Protein AF-A0A7X5SCX3-F1 (afdb_monomer_lite)

Structure (mmCIF, N/CA/C/O backbone):
data_AF-A0A7X5SCX3-F1
#
_entry.id   AF-A0A7X5SCX3-F1
#
loop_
_atom_site.group_PDB
_atom_site.id
_atom_site.type_symbol
_atom_site.label_atom_id
_atom_site.label_alt_id
_atom_site.label_comp_id
_atom_site.label_asym_id
_atom_site.label_entity_id
_atom_site.label_seq_id
_atom_site.pdbx_PDB_ins_code
_atom_site.Cartn_x
_atom_site.Cartn_y
_atom_site.Cartn_z
_atom_site.occupancy
_atom_site.B_iso_or_equiv
_atom_site.auth_seq_id
_atom_site.auth_comp_id
_atom_site.auth_asym_id
_atom_site.auth_atom_id
_atom_site.pdbx_PDB_model_num
ATOM 1 N N . ASP A 1 1 ? 3.647 -4.419 -0.425 1.00 66.31 1 ASP A N 1
ATOM 2 C CA . ASP A 1 1 ? 4.839 -5.152 -0.914 1.00 66.31 1 ASP A CA 1
ATOM 3 C C . ASP A 1 1 ? 4.586 -6.085 -2.083 1.00 66.31 1 ASP A C 1
ATOM 5 O O . ASP A 1 1 ? 5.423 -6.107 -2.971 1.00 66.31 1 ASP A O 1
ATOM 9 N N . VAL A 1 2 ? 3.459 -6.805 -2.149 1.00 70.25 2 VAL A N 1
ATOM 10 C CA . VAL A 1 2 ? 3.142 -7.707 -3.280 1.00 70.25 2 VAL A CA 1
ATOM 11 C C . VAL A 1 2 ? 3.308 -7.024 -4.645 1.00 70.25 2 VAL A C 1
ATOM 13 O O . VAL A 1 2 ? 4.026 -7.528 -5.500 1.00 70.25 2 VAL A O 1
ATOM 16 N N . SER A 1 3 ? 2.743 -5.828 -4.815 1.00 69.19 3 SER A N 1
ATOM 17 C CA . SER A 1 3 ? 2.897 -4.994 -6.016 1.00 69.19 3 SER A CA 1
ATOM 18 C C . SER A 1 3 ? 4.351 -4.732 -6.422 1.00 69.19 3 SER A C 1
ATOM 20 O O . SER A 1 3 ? 4.675 -4.756 -7.604 1.00 69.19 3 SER A O 1
ATOM 22 N N . LYS A 1 4 ? 5.251 -4.540 -5.451 1.00 75.19 4 LYS A N 1
ATOM 23 C CA . LYS A 1 4 ? 6.678 -4.304 -5.706 1.00 75.19 4 LYS A CA 1
ATOM 24 C C . LYS A 1 4 ? 7.342 -5.540 -6.295 1.00 75.19 4 LYS A C 1
ATOM 26 O O . LYS A 1 4 ? 8.148 -5.409 -7.205 1.00 75.19 4 LYS A O 1
ATOM 31 N N . TYR A 1 5 ? 6.983 -6.732 -5.819 1.00 75.19 5 TYR A N 1
ATOM 32 C CA . TYR A 1 5 ? 7.484 -7.980 -6.395 1.00 75.19 5 TYR A CA 1
ATOM 33 C C . TYR A 1 5 ? 7.022 -8.149 -7.846 1.00 75.19 5 TYR A C 1
ATOM 35 O O . TYR A 1 5 ? 7.840 -8.487 -8.698 1.00 75.19 5 TYR A O 1
ATOM 43 N N . PHE A 1 6 ? 5.758 -7.829 -8.143 1.00 72.31 6 PHE A N 1
ATOM 44 C CA . PHE A 1 6 ? 5.234 -7.839 -9.515 1.00 72.31 6 PHE A CA 1
ATOM 45 C C . PHE A 1 6 ? 5.870 -6.774 -10.421 1.00 72.31 6 PHE A C 1
ATOM 47 O O . PHE A 1 6 ? 5.973 -6.995 -11.621 1.00 72.31 6 PHE A O 1
ATOM 54 N N . ALA A 1 7 ? 6.329 -5.646 -9.875 1.00 71.94 7 ALA A N 1
ATOM 55 C CA . ALA A 1 7 ? 7.025 -4.616 -10.648 1.00 71.94 7 ALA A CA 1
ATOM 56 C C . ALA A 1 7 ? 8.510 -4.947 -10.881 1.00 71.94 7 ALA A C 1
ATOM 58 O O . ALA A 1 7 ? 9.037 -4.735 -11.969 1.00 71.94 7 ALA A O 1
ATOM 59 N N . ILE A 1 8 ? 9.200 -5.457 -9.856 1.00 74.25 8 ILE A N 1
ATOM 60 C CA . ILE A 1 8 ? 10.665 -5.569 -9.833 1.00 74.25 8 ILE A CA 1
ATOM 61 C C . ILE A 1 8 ? 11.152 -6.911 -10.392 1.00 74.25 8 ILE A C 1
ATOM 63 O O . ILE A 1 8 ? 12.152 -6.934 -11.109 1.00 74.25 8 ILE A O 1
ATOM 67 N N . LEU A 1 9 ? 10.476 -8.029 -10.098 1.00 75.19 9 LEU A N 1
ATOM 68 C CA . LEU A 1 9 ? 10.935 -9.350 -10.549 1.00 75.19 9 LEU A CA 1
ATOM 69 C C . LEU A 1 9 ? 10.910 -9.491 -12.081 1.00 75.19 9 LEU A C 1
ATOM 71 O O . LEU A 1 9 ? 11.947 -9.846 -12.642 1.00 75.19 9 LEU A O 1
ATOM 75 N N . PRO A 1 10 ? 9.815 -9.157 -12.794 1.00 72.69 10 PRO A N 1
ATOM 76 C CA . PRO A 1 10 ? 9.808 -9.216 -14.255 1.00 72.69 10 PRO A CA 1
ATOM 77 C C . PRO A 1 10 ? 10.847 -8.273 -14.853 1.00 72.69 10 PRO A C 1
ATOM 79 O O . PRO A 1 10 ? 11.584 -8.655 -15.750 1.00 72.69 10 PRO A O 1
ATOM 82 N N . ALA A 1 11 ? 10.962 -7.066 -14.301 1.00 73.69 11 ALA A N 1
ATOM 83 C CA . ALA A 1 11 ? 11.946 -6.076 -14.711 1.00 73.69 11 ALA A CA 1
ATOM 84 C C . ALA A 1 11 ? 13.387 -6.610 -14.646 1.00 73.69 11 ALA A C 1
ATOM 86 O O . ALA A 1 11 ? 14.123 -6.502 -15.622 1.00 73.69 11 ALA A O 1
ATOM 87 N N . LEU A 1 12 ? 13.805 -7.189 -13.518 1.00 73.56 12 LEU A N 1
ATOM 88 C CA . LEU A 1 12 ? 15.184 -7.648 -13.329 1.00 73.56 12 LEU A CA 1
ATOM 89 C C . LEU A 1 12 ? 15.505 -8.933 -14.098 1.00 73.56 12 LEU A C 1
ATOM 91 O O . LEU A 1 12 ? 16.639 -9.111 -14.537 1.00 73.56 12 LEU A O 1
ATOM 95 N N . PHE A 1 13 ? 14.523 -9.822 -14.257 1.00 73.81 13 PHE A N 1
ATOM 96 C CA . PHE A 1 13 ? 14.762 -11.174 -14.756 1.00 73.81 13 PHE A CA 1
ATOM 97 C C . PHE A 1 13 ? 14.220 -11.440 -16.162 1.00 73.81 13 PHE A C 1
ATOM 99 O O . PHE A 1 13 ? 14.581 -12.466 -16.726 1.00 73.81 13 PHE A O 1
ATOM 106 N N . ALA A 1 14 ? 13.439 -10.546 -16.785 1.00 70.38 14 ALA A N 1
ATOM 107 C CA . ALA A 1 14 ? 12.894 -10.774 -18.132 1.00 70.38 14 ALA A CA 1
ATOM 108 C C . ALA A 1 14 ? 13.972 -11.014 -19.205 1.00 70.38 14 ALA A C 1
ATOM 110 O O . ALA A 1 14 ? 13.714 -11.730 -20.168 1.00 70.38 14 ALA A O 1
ATOM 111 N N . ALA A 1 15 ? 15.183 -10.468 -19.029 1.00 68.81 15 ALA A N 1
ATOM 112 C CA . ALA A 1 15 ? 16.310 -10.708 -19.935 1.00 68.81 15 ALA A CA 1
ATOM 113 C C . ALA A 1 15 ? 16.903 -12.127 -19.812 1.00 68.81 15 ALA A C 1
ATOM 115 O O . ALA A 1 15 ? 17.426 -12.656 -20.788 1.00 68.81 15 ALA A O 1
ATOM 116 N N . ALA A 1 16 ? 16.824 -12.741 -18.627 1.00 74.62 16 ALA A N 1
ATOM 117 C CA . ALA A 1 16 ? 17.362 -14.076 -18.351 1.00 74.62 16 ALA A CA 1
ATOM 118 C C . ALA A 1 16 ? 16.288 -15.176 -18.412 1.00 74.62 16 ALA A C 1
ATOM 120 O O . ALA A 1 16 ? 16.584 -16.324 -18.728 1.00 74.62 16 ALA A O 1
ATOM 121 N N . ILE A 1 17 ? 15.037 -14.832 -18.097 1.00 76.69 17 ILE A N 1
ATOM 122 C CA . ILE A 1 17 ? 13.893 -15.738 -18.016 1.00 76.69 17 ILE A CA 1
ATOM 123 C C . ILE A 1 17 ? 12.714 -15.066 -18.740 1.00 76.69 17 ILE A C 1
ATOM 125 O O . ILE A 1 17 ? 11.922 -14.358 -18.113 1.00 76.69 17 ILE A O 1
ATOM 129 N N . PRO A 1 18 ? 12.559 -15.286 -20.060 1.00 68.88 18 PRO A N 1
ATOM 130 C CA . PRO A 1 18 ? 11.515 -14.644 -20.864 1.00 68.88 18 PRO A CA 1
ATOM 131 C C . PRO A 1 18 ? 10.092 -14.933 -20.368 1.00 68.88 18 PRO A C 1
ATOM 133 O O . PRO A 1 18 ? 9.206 -14.094 -20.510 1.00 68.88 18 PRO A O 1
ATOM 136 N N . SER A 1 19 ? 9.863 -16.084 -19.723 1.00 75.00 19 SER A N 1
ATOM 137 C CA . SER A 1 19 ? 8.567 -16.427 -19.121 1.00 75.00 19 SER A CA 1
ATOM 138 C C . SER A 1 19 ? 8.162 -15.493 -17.975 1.00 75.00 19 SER A C 1
ATOM 140 O O . SER A 1 19 ? 6.970 -15.353 -17.707 1.00 75.00 19 SER A O 1
ATOM 142 N N . MET A 1 20 ? 9.107 -14.783 -17.342 1.00 68.50 20 MET A N 1
ATOM 143 C CA . MET A 1 20 ? 8.783 -13.762 -16.341 1.00 68.50 20 MET A CA 1
ATOM 144 C C . MET A 1 20 ? 8.168 -12.498 -16.947 1.00 68.50 20 MET A C 1
ATOM 146 O O . MET A 1 20 ? 7.506 -11.758 -16.222 1.00 68.50 20 MET A O 1
ATOM 150 N N . ALA A 1 21 ? 8.294 -12.263 -18.259 1.00 66.31 21 ALA A N 1
ATO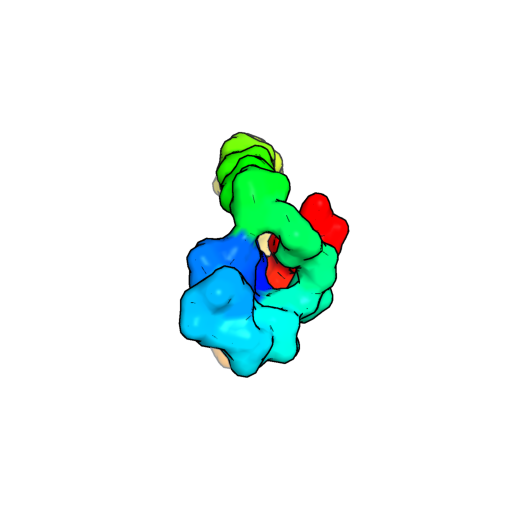M 151 C CA . ALA A 1 21 ? 7.619 -11.146 -18.919 1.00 66.31 21 ALA A CA 1
ATOM 152 C C . ALA A 1 21 ? 6.084 -11.244 -18.812 1.00 66.31 21 ALA A C 1
ATOM 154 O O . ALA A 1 21 ? 5.413 -10.217 -18.756 1.00 66.31 21 ALA A O 1
ATOM 155 N N . ALA A 1 22 ? 5.525 -12.457 -18.687 1.00 68.75 22 ALA A N 1
ATOM 156 C CA . ALA A 1 22 ? 4.089 -12.669 -18.479 1.00 68.75 22 ALA A CA 1
ATOM 157 C C . ALA A 1 22 ? 3.583 -12.144 -17.121 1.00 68.75 22 ALA A C 1
ATOM 159 O O . ALA A 1 22 ? 2.397 -11.867 -16.964 1.00 68.75 22 ALA A O 1
ATOM 160 N N . LEU A 1 23 ? 4.478 -11.980 -16.141 1.00 66.62 23 LEU A N 1
ATOM 161 C CA . LEU A 1 23 ? 4.162 -11.423 -14.823 1.00 66.62 23 LEU A CA 1
ATOM 162 C C . LEU A 1 23 ? 4.277 -9.890 -14.788 1.00 66.62 23 LEU A C 1
ATOM 164 O O . LEU A 1 23 ? 4.002 -9.288 -13.750 1.00 66.62 23 LEU A O 1
ATOM 168 N N . ASN A 1 24 ? 4.656 -9.246 -15.899 1.00 68.31 24 ASN A N 1
ATOM 169 C CA . ASN A 1 24 ? 4.732 -7.792 -16.022 1.00 68.31 24 ASN A CA 1
ATOM 170 C C . ASN A 1 24 ? 3.336 -7.163 -16.179 1.00 68.31 24 ASN A C 1
ATOM 172 O O . ASN A 1 24 ? 3.000 -6.586 -17.212 1.00 68.31 24 ASN A O 1
ATOM 176 N N . VAL A 1 25 ? 2.516 -7.273 -15.132 1.00 68.75 25 VAL A N 1
ATOM 177 C CA . VAL A 1 25 ? 1.148 -6.725 -15.084 1.00 68.75 25 VAL A CA 1
ATOM 178 C C . VAL A 1 25 ? 1.142 -5.205 -15.300 1.00 68.75 25 VAL A C 1
ATOM 180 O O . VAL A 1 25 ? 0.207 -4.667 -15.881 1.00 68.75 25 VAL A O 1
ATOM 183 N N . MET A 1 26 ? 2.207 -4.516 -14.879 1.00 67.88 26 MET A N 1
ATOM 184 C CA . MET A 1 26 ? 2.365 -3.063 -15.015 1.00 67.88 26 MET A CA 1
ATOM 185 C C . MET A 1 26 ? 2.961 -2.626 -16.370 1.00 67.88 26 MET A C 1
ATOM 187 O O . MET A 1 26 ? 3.179 -1.437 -16.575 1.00 67.88 26 MET A O 1
ATOM 191 N N . GLN A 1 27 ? 3.247 -3.565 -17.284 1.00 68.81 27 GLN A N 1
ATOM 192 C CA . GLN A 1 27 ? 3.8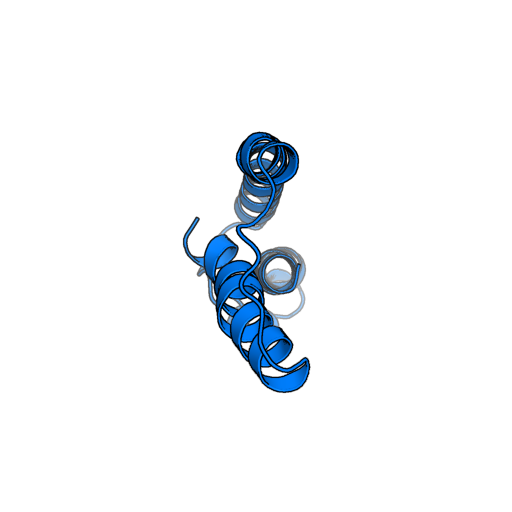49 -3.315 -18.605 1.00 68.81 27 GLN A CA 1
ATOM 193 C C . GLN A 1 27 ? 5.127 -2.453 -18.576 1.00 68.81 27 GLN A C 1
ATOM 195 O O . GLN A 1 27 ? 5.437 -1.721 -19.516 1.00 68.81 27 GLN A O 1
ATOM 200 N N . LEU A 1 28 ? 5.911 -2.549 -17.502 1.00 65.88 28 LEU A N 1
ATOM 201 C CA . LEU A 1 28 ? 7.147 -1.790 -17.347 1.00 65.88 28 LEU A CA 1
ATOM 202 C C . LEU A 1 28 ? 8.204 -2.363 -18.295 1.00 65.88 28 LEU A C 1
ATOM 204 O O . LEU A 1 28 ? 8.716 -3.460 -18.085 1.00 65.88 28 LEU A O 1
ATOM 208 N N . SER A 1 29 ? 8.501 -1.638 -19.369 1.00 63.56 29 SER A N 1
ATOM 209 C CA . SER A 1 29 ? 9.401 -2.073 -20.446 1.00 63.56 29 SER A CA 1
ATOM 210 C C . SER A 1 29 ? 10.885 -1.923 -20.101 1.00 63.56 29 SER A C 1
ATOM 212 O O . SER A 1 29 ? 11.730 -2.539 -20.748 1.00 63.56 29 SER A O 1
ATOM 214 N N . ASN A 1 30 ? 11.219 -1.132 -19.075 1.00 71.12 30 ASN A N 1
ATOM 215 C CA . ASN A 1 30 ? 12.596 -0.880 -18.665 1.00 71.12 30 ASN A CA 1
ATOM 216 C C . ASN A 1 30 ? 12.790 -1.090 -17.145 1.00 71.12 30 ASN A C 1
ATOM 218 O O . ASN A 1 30 ? 12.179 -0.369 -16.345 1.00 71.12 30 ASN A O 1
ATOM 222 N N . PRO A 1 31 ? 13.689 -2.010 -16.734 1.00 71.38 31 PRO A N 1
ATOM 223 C CA . PRO A 1 31 ? 13.914 -2.350 -15.333 1.00 71.38 31 PRO A CA 1
ATOM 224 C C . PRO A 1 31 ? 14.290 -1.164 -14.449 1.00 71.38 31 PRO A C 1
ATOM 226 O O . PRO A 1 31 ? 13.892 -1.085 -13.287 1.00 71.38 31 PRO A O 1
ATOM 229 N N . ARG A 1 32 ? 15.051 -0.214 -15.001 1.00 75.88 32 ARG A N 1
ATOM 230 C CA . ARG A 1 32 ? 15.522 0.955 -14.256 1.00 75.88 32 ARG A CA 1
ATOM 231 C C . ARG A 1 32 ? 14.363 1.862 -13.846 1.00 75.88 32 ARG A C 1
ATOM 233 O O . ARG A 1 32 ? 14.351 2.366 -12.727 1.00 75.88 32 ARG A O 1
ATOM 240 N N . HIS A 1 33 ? 13.376 2.028 -14.726 1.00 79.44 33 HIS A N 1
ATOM 241 C CA . HIS A 1 33 ? 12.184 2.824 -14.434 1.00 79.44 33 HIS A CA 1
ATOM 242 C C . HIS A 1 33 ? 11.277 2.133 -13.413 1.00 79.44 33 HIS A C 1
ATOM 244 O O . HIS A 1 33 ? 10.759 2.810 -12.531 1.00 79.44 33 HIS A O 1
ATOM 250 N N . ALA A 1 34 ? 11.153 0.802 -13.468 1.00 77.62 34 ALA A N 1
ATOM 251 C CA . ALA A 1 34 ? 10.377 0.031 -12.496 1.00 77.62 34 ALA A CA 1
ATOM 252 C C . ALA A 1 34 ? 10.904 0.204 -11.063 1.00 77.62 34 ALA A C 1
ATOM 254 O O . ALA A 1 34 ? 10.144 0.479 -10.133 1.00 77.62 34 ALA A O 1
ATOM 255 N N . VAL A 1 35 ? 12.225 0.100 -10.892 1.00 80.69 35 VAL A N 1
ATOM 256 C CA . VAL A 1 35 ? 12.869 0.287 -9.586 1.00 80.69 35 VAL A CA 1
ATOM 257 C C . VAL A 1 35 ? 12.731 1.735 -9.108 1.00 80.69 35 VAL A C 1
ATOM 259 O O . VAL A 1 35 ? 12.378 1.957 -7.950 1.00 80.69 35 VAL A O 1
ATOM 262 N N . LEU A 1 36 ? 12.951 2.724 -9.983 1.00 84.12 36 LEU A N 1
ATOM 263 C CA . LEU A 1 36 ? 12.797 4.141 -9.627 1.00 84.12 36 LEU A CA 1
ATOM 264 C C . LEU A 1 36 ? 11.362 4.482 -9.209 1.00 84.12 36 LEU A C 1
ATOM 266 O O . LEU A 1 36 ? 11.178 5.122 -8.177 1.00 84.12 36 LEU A O 1
ATOM 270 N N . ALA A 1 37 ? 10.355 4.022 -9.953 1.00 83.69 37 ALA A N 1
ATOM 271 C CA . ALA A 1 37 ? 8.949 4.237 -9.615 1.00 83.69 37 ALA A CA 1
ATOM 272 C C . ALA A 1 37 ? 8.603 3.636 -8.244 1.00 83.69 37 ALA A C 1
ATOM 274 O O . ALA A 1 37 ? 8.024 4.315 -7.396 1.00 83.69 37 ALA A O 1
ATOM 275 N N . ALA A 1 38 ? 9.043 2.401 -7.975 1.00 83.88 38 ALA A N 1
ATOM 276 C CA . ALA A 1 38 ? 8.825 1.749 -6.686 1.00 83.88 38 ALA A CA 1
ATOM 277 C C . ALA A 1 38 ? 9.486 2.504 -5.515 1.00 83.88 38 ALA A C 1
ATOM 279 O O . ALA A 1 38 ? 8.919 2.576 -4.420 1.00 83.88 38 ALA A O 1
ATOM 280 N N . LEU A 1 39 ? 10.676 3.075 -5.728 1.00 86.88 39 LEU A N 1
ATOM 281 C CA . LEU A 1 39 ? 11.366 3.891 -4.725 1.00 86.88 39 LEU A CA 1
ATOM 282 C C . LEU A 1 39 ? 10.655 5.227 -4.482 1.00 86.88 39 LEU A C 1
ATOM 284 O O . LEU A 1 39 ? 10.441 5.588 -3.326 1.00 86.88 39 LEU A O 1
ATOM 288 N N . ILE A 1 40 ? 10.244 5.924 -5.546 1.00 89.31 40 ILE A N 1
ATOM 289 C CA . ILE A 1 40 ? 9.493 7.184 -5.453 1.00 89.31 40 ILE A CA 1
ATOM 290 C C . ILE A 1 40 ? 8.170 6.956 -4.717 1.00 89.31 40 ILE A C 1
ATOM 292 O O . ILE A 1 40 ? 7.859 7.691 -3.782 1.00 89.31 40 ILE A O 1
ATOM 296 N N . PHE A 1 41 ? 7.428 5.900 -5.063 1.00 87.62 41 PHE A N 1
ATOM 297 C CA . PHE A 1 41 ? 6.190 5.550 -4.369 1.00 87.62 41 PHE A CA 1
ATOM 298 C C . PHE A 1 41 ? 6.420 5.355 -2.864 1.00 87.62 41 PHE A C 1
ATOM 300 O O . PHE A 1 41 ? 5.695 5.928 -2.053 1.00 87.62 41 PHE A O 1
ATOM 307 N N . ASN A 1 42 ? 7.459 4.609 -2.468 1.00 88.12 42 ASN A N 1
ATOM 308 C CA . ASN A 1 42 ? 7.785 4.414 -1.050 1.00 88.12 42 ASN A CA 1
ATOM 309 C C . ASN A 1 42 ? 8.147 5.728 -0.344 1.00 88.12 42 ASN A C 1
ATOM 311 O O . ASN A 1 42 ? 7.735 5.943 0.796 1.00 88.12 42 ASN A O 1
ATOM 315 N N . ALA A 1 43 ? 8.900 6.601 -1.014 1.00 91.75 43 ALA A N 1
ATOM 316 C CA . ALA A 1 43 ? 9.294 7.893 -0.466 1.00 91.75 43 ALA A CA 1
ATOM 317 C C . ALA A 1 43 ? 8.092 8.825 -0.244 1.00 91.75 43 ALA A C 1
ATOM 319 O O . ALA A 1 43 ? 8.090 9.594 0.713 1.00 91.75 43 ALA A O 1
ATOM 320 N N . LEU A 1 44 ? 7.062 8.738 -1.090 1.00 93.12 44 LEU A N 1
ATOM 321 C CA . LEU A 1 44 ? 5.863 9.574 -1.001 1.00 93.12 44 LEU A CA 1
ATOM 322 C C . LEU A 1 44 ? 4.786 8.988 -0.081 1.00 93.12 44 LEU A C 1
ATOM 324 O O . L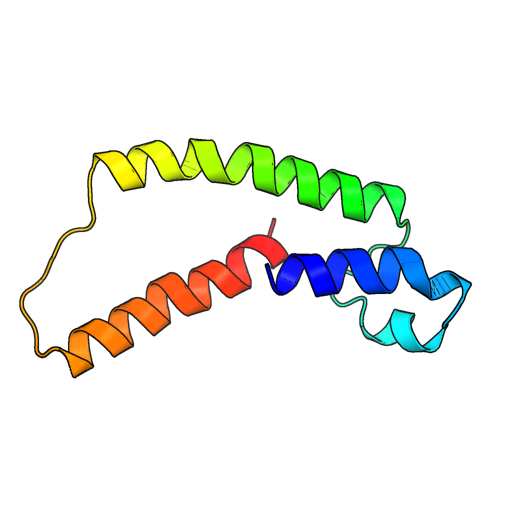EU A 1 44 ? 4.111 9.733 0.631 1.00 93.12 44 LEU A O 1
ATOM 328 N N . ILE A 1 45 ? 4.617 7.662 -0.060 1.00 90.19 45 ILE A N 1
ATOM 329 C CA . ILE A 1 45 ? 3.509 7.035 0.669 1.00 90.19 45 ILE A CA 1
ATOM 330 C C . ILE A 1 45 ? 3.661 7.169 2.187 1.00 90.19 45 ILE A C 1
ATOM 332 O O . ILE A 1 45 ? 2.671 7.368 2.886 1.00 90.19 45 ILE A O 1
ATOM 336 N N . ILE A 1 46 ? 4.891 7.117 2.708 1.00 91.00 46 ILE A N 1
ATOM 337 C CA . ILE A 1 46 ? 5.160 7.273 4.143 1.00 91.00 46 ILE A CA 1
ATOM 338 C C . ILE A 1 46 ? 4.699 8.655 4.639 1.00 91.00 46 ILE A C 1
ATOM 340 O O . ILE A 1 46 ? 3.817 8.690 5.499 1.00 91.00 46 ILE A O 1
ATOM 344 N N . PRO A 1 47 ? 5.195 9.792 4.104 1.00 94.06 47 PRO A N 1
ATOM 345 C CA . PRO A 1 47 ? 4.755 11.112 4.548 1.00 94.06 47 PRO A CA 1
ATOM 346 C C . PRO A 1 47 ? 3.271 11.370 4.273 1.00 94.06 47 PRO A C 1
ATOM 348 O O . PRO A 1 47 ? 2.618 12.013 5.092 1.00 94.06 47 PRO A O 1
ATOM 351 N N . ALA A 1 48 ? 2.703 10.817 3.195 1.00 91.25 48 ALA A N 1
ATOM 352 C CA . ALA A 1 48 ? 1.266 10.908 2.931 1.00 91.25 48 ALA A CA 1
ATOM 353 C C . ALA A 1 48 ? 0.410 10.223 4.016 1.00 91.25 48 ALA A C 1
ATOM 355 O O . ALA A 1 48 ? -0.692 10.684 4.319 1.00 91.25 48 ALA A O 1
ATOM 356 N N . LEU A 1 49 ? 0.912 9.146 4.629 1.00 90.12 49 LEU A N 1
ATOM 357 C CA . LEU A 1 49 ? 0.215 8.412 5.687 1.00 90.12 49 LEU A CA 1
ATOM 358 C C . LEU A 1 49 ? 0.458 8.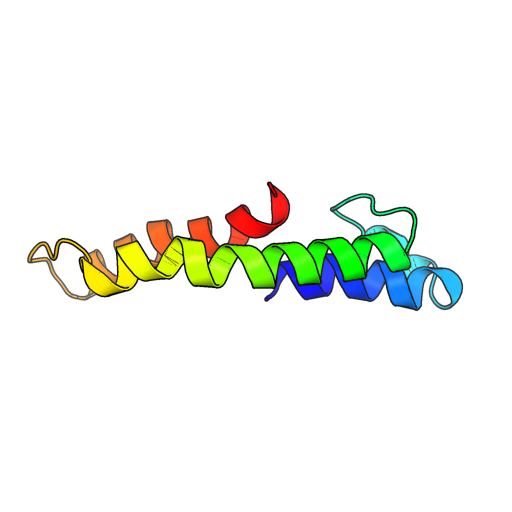977 7.096 1.00 90.12 49 LEU A C 1
ATOM 360 O O . LEU A 1 49 ? -0.335 8.685 7.993 1.00 90.12 49 LEU A O 1
ATOM 364 N N . ILE A 1 50 ? 1.477 9.819 7.313 1.00 93.25 50 ILE A N 1
ATOM 365 C CA . ILE A 1 50 ? 1.754 10.432 8.630 1.00 93.25 50 ILE A CA 1
ATOM 366 C C . ILE A 1 50 ? 0.531 11.188 9.188 1.00 93.25 50 ILE A C 1
ATOM 368 O O . ILE A 1 50 ? 0.146 10.916 10.326 1.00 93.25 50 ILE A O 1
ATOM 372 N N . PRO A 1 51 ? -0.153 12.079 8.438 1.00 92.06 51 PRO A N 1
ATOM 373 C CA . PRO A 1 51 ? -1.338 12.770 8.947 1.00 92.06 51 PRO A CA 1
ATOM 374 C C . PRO A 1 51 ? -2.464 11.816 9.360 1.00 92.06 51 PRO A C 1
ATOM 376 O O . PRO A 1 51 ? -3.178 12.086 10.326 1.00 92.06 51 PRO A O 1
ATOM 379 N N . LEU A 1 52 ? -2.626 10.700 8.641 1.00 88.56 52 LEU A N 1
ATOM 380 C CA . LEU A 1 52 ? -3.614 9.672 8.964 1.00 88.56 52 LEU A CA 1
ATOM 381 C C . LEU A 1 52 ? -3.241 8.936 10.258 1.00 88.56 52 LEU A C 1
ATOM 383 O O . LEU A 1 52 ? -4.108 8.724 11.105 1.00 88.56 52 LEU A O 1
ATOM 387 N N . ALA A 1 53 ? -1.960 8.604 10.435 1.00 87.81 53 ALA A N 1
ATOM 388 C CA . ALA A 1 53 ? -1.452 7.975 11.650 1.00 87.81 53 ALA A CA 1
ATOM 389 C C . ALA A 1 53 ? -1.621 8.881 12.882 1.00 87.81 53 ALA A C 1
ATOM 391 O O . ALA A 1 53 ? -2.012 8.398 13.941 1.00 87.81 53 ALA A O 1
ATOM 392 N N . LEU A 1 54 ? -1.401 10.194 12.731 1.00 93.75 54 LEU A N 1
ATOM 393 C CA . LEU A 1 54 ? -1.551 11.174 13.813 1.00 93.75 54 LEU A CA 1
ATOM 394 C C . LEU A 1 54 ? -3.014 11.454 14.183 1.00 93.75 54 LEU A C 1
ATOM 396 O O . LEU A 1 54 ? -3.329 11.628 15.356 1.00 93.75 54 LEU A O 1
ATOM 400 N N . ARG A 1 55 ? -3.924 11.508 13.201 1.00 88.75 55 ARG A N 1
ATOM 401 C CA . ARG A 1 55 ? -5.361 11.741 13.451 1.00 88.75 55 ARG A CA 1
ATOM 402 C C . ARG A 1 55 ? -6.074 10.513 14.013 1.00 88.75 55 ARG A C 1
ATOM 404 O O . ARG A 1 55 ? -7.146 10.651 14.602 1.00 88.75 55 ARG A O 1
ATOM 411 N N . GLY A 1 56 ? -5.498 9.330 13.813 1.00 80.31 56 GLY A N 1
ATOM 412 C CA . GLY A 1 56 ? -6.124 8.064 14.153 1.00 80.31 56 GLY A CA 1
ATOM 413 C C . GLY A 1 56 ? -7.335 7.750 13.271 1.00 80.31 56 GLY A C 1
ATOM 414 O O . GLY A 1 56 ? -7.868 8.578 12.527 1.00 80.31 56 GLY A O 1
ATOM 415 N N . VAL A 1 57 ? -7.787 6.502 13.344 1.00 82.81 57 VAL A N 1
ATOM 416 C CA . VAL A 1 57 ? -8.937 6.026 12.573 1.00 82.81 57 VAL A CA 1
ATOM 417 C C . VAL A 1 57 ? -10.183 6.096 13.447 1.00 82.81 57 VAL A C 1
ATOM 419 O O . VAL A 1 57 ? -10.174 5.620 14.580 1.00 82.81 57 VAL A O 1
ATOM 422 N N . ARG A 1 58 ? -11.286 6.646 12.921 1.00 80.38 58 ARG A N 1
ATOM 423 C CA . ARG A 1 58 ? -12.576 6.680 13.631 1.00 80.38 58 ARG A CA 1
ATOM 424 C C . ARG A 1 58 ? -13.039 5.258 13.961 1.00 80.38 58 ARG A C 1
ATOM 426 O O . ARG A 1 58 ? -13.528 4.540 13.084 1.00 80.38 58 ARG A O 1
ATOM 433 N N . PHE A 1 59 ? -12.911 4.869 15.225 1.00 76.06 59 PHE A N 1
ATOM 434 C CA . PHE A 1 59 ? -13.406 3.593 15.723 1.00 76.06 59 PHE A CA 1
ATOM 435 C C . PHE A 1 59 ? -14.936 3.616 15.799 1.00 76.06 59 PHE A C 1
ATOM 437 O O . PHE A 1 59 ? -15.536 4.584 16.263 1.00 76.06 59 PHE A O 1
ATOM 444 N N . ARG A 1 60 ? -15.577 2.545 15.326 1.00 79.50 60 ARG A N 1
ATOM 445 C CA . ARG A 1 60 ? -17.015 2.316 15.506 1.00 79.50 60 ARG A CA 1
ATOM 446 C C . ARG A 1 60 ? -17.189 0.982 16.231 1.00 79.50 60 ARG A C 1
ATOM 448 O O . ARG A 1 60 ? -16.709 -0.021 15.692 1.00 79.50 60 ARG A O 1
ATOM 455 N N . PRO A 1 61 ? -17.845 0.951 17.404 1.00 79.50 61 PRO A N 1
ATOM 456 C CA . PRO A 1 61 ? -18.066 -0.291 18.129 1.00 79.50 61 PRO A CA 1
ATOM 457 C C . PRO A 1 61 ? -18.866 -1.264 17.256 1.00 79.50 61 PRO A C 1
ATOM 459 O O . PRO A 1 61 ? -19.903 -0.919 16.693 1.00 79.50 61 PRO A O 1
ATOM 462 N N . SER A 1 62 ? -18.328 -2.467 17.089 1.00 87.44 62 SER A N 1
ATOM 463 C CA . SER A 1 62 ? -18.936 -3.580 16.357 1.00 87.44 62 SER A CA 1
ATOM 464 C C . SER A 1 62 ? -18.307 -4.887 16.840 1.00 87.44 62 SER A C 1
ATOM 466 O O . SER A 1 62 ? -17.302 -4.859 17.554 1.00 87.44 62 SER A O 1
ATOM 468 N N . SER A 1 63 ? -18.886 -6.032 16.472 1.00 91.50 63 SER A N 1
ATOM 469 C CA . SER A 1 63 ? -18.282 -7.328 16.789 1.00 91.50 63 SER A CA 1
ATOM 470 C C . SER A 1 63 ? -16.888 -7.457 16.163 1.00 91.50 63 SER A C 1
ATOM 472 O O . SER A 1 63 ? -16.616 -6.905 15.093 1.00 91.50 63 SER A O 1
ATOM 474 N N . ALA A 1 64 ? -16.001 -8.218 16.810 1.00 87.25 64 ALA A N 1
ATOM 475 C CA . ALA A 1 64 ? -14.623 -8.399 16.349 1.00 87.25 64 ALA A CA 1
ATOM 476 C C . ALA A 1 64 ? -14.547 -8.904 14.895 1.00 87.25 64 ALA A C 1
ATOM 478 O O . ALA A 1 64 ? -13.742 -8.416 14.102 1.00 87.25 64 ALA A O 1
ATOM 479 N N . THR A 1 65 ? -15.438 -9.824 14.516 1.00 91.19 65 THR A N 1
ATOM 480 C CA . THR A 1 65 ? -15.543 -10.358 13.151 1.00 91.19 65 THR A CA 1
ATOM 481 C C . THR A 1 65 ? -16.000 -9.308 12.139 1.00 91.19 65 THR A C 1
ATOM 483 O O . THR A 1 65 ? -15.423 -9.215 11.053 1.00 91.19 65 THR A O 1
ATOM 486 N N . ALA A 1 66 ? -16.992 -8.478 12.480 1.00 89.44 66 ALA A N 1
ATOM 487 C CA . ALA A 1 66 ? -17.457 -7.400 11.606 1.00 89.44 66 ALA A CA 1
ATOM 488 C C . ALA A 1 66 ? -16.379 -6.322 11.410 1.00 89.44 66 ALA A C 1
ATOM 490 O O . ALA A 1 66 ? -16.159 -5.853 10.288 1.00 89.44 66 ALA A O 1
ATOM 491 N N . LEU A 1 67 ? -15.663 -5.972 12.482 1.00 88.06 67 LEU A N 1
ATOM 492 C CA . LEU A 1 67 ? -14.563 -5.014 12.444 1.00 88.06 67 LEU A CA 1
ATOM 493 C C . LEU A 1 67 ? -13.395 -5.525 11.589 1.00 88.06 67 LEU A C 1
ATOM 495 O O . LEU A 1 67 ? -12.907 -4.795 10.725 1.00 88.06 67 LEU A O 1
ATOM 499 N N . LEU A 1 68 ? -12.982 -6.782 11.788 1.00 88.06 68 LEU A N 1
ATOM 500 C CA . LEU A 1 68 ? -11.910 -7.418 11.020 1.00 88.06 68 LEU A CA 1
ATOM 501 C C . LEU A 1 68 ? -12.234 -7.430 9.527 1.00 88.06 68 LEU A C 1
ATOM 503 O O . LEU A 1 68 ? -11.422 -6.983 8.719 1.00 88.06 68 LEU A O 1
ATOM 507 N N . ARG A 1 69 ? -13.439 -7.876 9.154 1.00 91.25 69 ARG A N 1
ATOM 508 C CA . ARG A 1 69 ? -13.860 -7.944 7.749 1.00 91.25 69 ARG A CA 1
ATOM 509 C C . ARG A 1 69 ? -13.850 -6.565 7.092 1.00 91.25 69 ARG A C 1
ATOM 511 O O . ARG A 1 69 ? -13.358 -6.421 5.977 1.00 91.25 69 ARG A O 1
ATOM 518 N N . ARG A 1 70 ? -14.349 -5.541 7.789 1.00 88.25 70 ARG A N 1
ATOM 519 C CA . ARG A 1 70 ? -14.369 -4.161 7.288 1.00 88.25 70 ARG A CA 1
ATOM 520 C C . ARG A 1 70 ? -12.963 -3.582 7.136 1.00 88.25 70 ARG A C 1
ATOM 522 O O . ARG A 1 70 ? -12.690 -2.936 6.128 1.00 88.25 70 ARG A O 1
ATOM 529 N N . ASN A 1 71 ? -12.074 -3.831 8.096 1.00 88.62 71 ASN A N 1
ATOM 530 C CA . ASN A 1 71 ? -10.688 -3.375 8.018 1.00 88.62 71 ASN A CA 1
ATOM 531 C C . ASN A 1 71 ? -9.908 -4.106 6.920 1.00 88.62 71 ASN A C 1
ATOM 533 O O . ASN A 1 71 ? -9.183 -3.458 6.174 1.00 88.62 71 ASN A O 1
ATOM 537 N N . MET A 1 72 ? -10.097 -5.418 6.756 1.00 89.44 72 MET A N 1
ATOM 538 C CA . MET A 1 72 ? -9.489 -6.161 5.649 1.00 89.44 72 MET A CA 1
ATOM 539 C C . MET A 1 72 ? -10.001 -5.696 4.285 1.00 89.44 72 MET A C 1
ATOM 541 O O . MET A 1 72 ? -9.207 -5.540 3.363 1.00 89.44 72 MET A O 1
ATOM 545 N N . LEU A 1 73 ? -11.301 -5.429 4.145 1.00 89.88 73 LEU A N 1
ATOM 546 C CA . LEU A 1 73 ? -11.853 -4.923 2.889 1.00 89.88 73 LEU A CA 1
ATOM 547 C C . LEU A 1 73 ? -11.332 -3.520 2.564 1.00 89.88 73 LEU A C 1
ATOM 549 O O . LEU A 1 73 ? -10.903 -3.286 1.447 1.00 89.88 73 LEU A O 1
ATOM 553 N N . MET A 1 74 ? -11.326 -2.594 3.522 1.00 87.75 74 MET A N 1
ATOM 554 C CA . MET A 1 74 ? -10.906 -1.213 3.255 1.00 87.75 74 MET A CA 1
ATOM 555 C C . MET A 1 74 ? -9.383 -1.075 3.159 1.00 87.75 74 MET A C 1
ATOM 557 O O . MET A 1 74 ? -8.867 -0.574 2.164 1.00 87.75 74 MET A O 1
ATOM 561 N N . TYR A 1 75 ? -8.655 -1.522 4.184 1.00 87.12 75 TYR A N 1
ATOM 562 C CA . TYR A 1 75 ? -7.206 -1.330 4.279 1.00 87.12 75 TYR A CA 1
ATOM 563 C C . TYR A 1 75 ? -6.416 -2.442 3.595 1.00 87.12 75 TYR A C 1
ATOM 565 O O . TYR A 1 75 ? -5.345 -2.175 3.060 1.00 87.12 75 TYR A O 1
ATOM 573 N N . GLY A 1 76 ? -6.942 -3.669 3.562 1.00 85.81 76 GLY A N 1
ATOM 574 C CA . GLY A 1 76 ? -6.319 -4.771 2.828 1.00 85.81 76 GLY A CA 1
ATOM 575 C C . GLY A 1 76 ? -6.458 -4.587 1.320 1.00 85.81 76 GLY A C 1
ATOM 576 O O . GLY A 1 76 ? -5.448 -4.496 0.631 1.00 85.81 76 GLY A O 1
ATOM 577 N N . VAL A 1 77 ? -7.683 -4.456 0.797 1.00 88.88 77 VAL A N 1
ATOM 578 C CA . VAL A 1 77 ? -7.883 -4.257 -0.654 1.00 88.88 77 VAL A CA 1
ATOM 579 C C . VAL A 1 77 ? -7.304 -2.917 -1.102 1.00 88.88 77 VAL A C 1
ATOM 581 O O . VAL A 1 77 ? -6.568 -2.873 -2.084 1.00 88.88 77 VAL A O 1
ATOM 584 N N . GLY A 1 78 ? -7.555 -1.839 -0.350 1.00 85.94 78 GLY A N 1
ATOM 585 C CA . GLY A 1 78 ? -6.973 -0.529 -0.639 1.00 85.94 78 GLY A CA 1
ATOM 586 C C . GLY A 1 78 ? -5.444 -0.563 -0.665 1.00 85.94 78 GLY A C 1
ATOM 587 O O . GLY A 1 78 ? -4.842 -0.077 -1.615 1.00 85.94 78 GLY A O 1
ATOM 588 N N . GLY A 1 79 ? -4.806 -1.205 0.319 1.00 84.50 79 GLY A N 1
ATOM 589 C CA . GLY A 1 79 ? -3.346 -1.332 0.377 1.00 84.50 79 GLY A CA 1
ATOM 590 C C . GLY A 1 79 ? -2.746 -2.209 -0.726 1.00 84.50 79 GLY A C 1
ATOM 591 O O . GLY A 1 79 ? -1.595 -2.002 -1.110 1.00 84.50 79 GLY A O 1
ATOM 592 N N . VAL A 1 80 ? -3.511 -3.167 -1.256 1.00 85.44 80 VAL A N 1
ATOM 593 C CA . VAL A 1 80 ? -3.095 -3.995 -2.397 1.00 85.44 80 VAL A CA 1
ATOM 594 C C . VAL A 1 80 ? -3.216 -3.229 -3.707 1.00 85.44 80 VAL A C 1
ATOM 596 O O . VAL A 1 80 ? -2.302 -3.323 -4.513 1.00 85.44 80 VAL A O 1
ATOM 599 N N . LEU A 1 81 ? -4.303 -2.483 -3.919 1.00 85.44 81 LEU A N 1
ATOM 600 C CA . LEU A 1 81 ? -4.589 -1.813 -5.192 1.00 85.44 81 LEU A CA 1
ATOM 601 C C . LEU A 1 81 ? -3.850 -0.484 -5.364 1.00 85.44 81 LEU A C 1
ATOM 603 O O . LEU A 1 81 ? -3.404 -0.183 -6.469 1.00 85.44 81 LEU A O 1
ATOM 607 N N . LEU A 1 82 ? -3.695 0.296 -4.290 1.00 85.62 82 LEU A N 1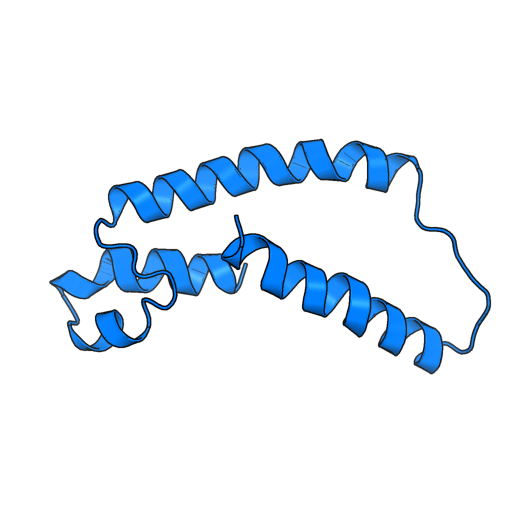
ATOM 608 C CA . LEU A 1 82 ? -3.090 1.632 -4.328 1.00 85.62 82 LEU A CA 1
ATOM 609 C C . LEU A 1 82 ? -1.745 1.684 -5.083 1.00 85.62 82 LEU A C 1
ATOM 611 O O . LEU A 1 82 ? -1.580 2.582 -5.902 1.00 85.62 82 LEU A O 1
ATOM 615 N N . PRO A 1 83 ? -0.800 0.743 -4.888 1.00 80.69 83 PRO A N 1
ATOM 616 C CA . PRO A 1 83 ? 0.493 0.801 -5.563 1.00 80.69 83 PRO A CA 1
ATOM 617 C C . PRO A 1 83 ? 0.461 0.382 -7.040 1.00 80.69 83 PRO A C 1
ATOM 619 O O . PRO A 1 83 ? 1.482 0.504 -7.698 1.00 80.69 83 PRO A O 1
ATOM 622 N N . PHE A 1 84 ? -0.640 -0.193 -7.541 1.00 78.56 84 PHE A N 1
ATOM 623 C CA . PHE A 1 84 ? -0.788 -0.506 -8.971 1.00 78.56 84 PHE A CA 1
ATOM 624 C C . PHE A 1 84 ? -1.393 0.655 -9.764 1.00 78.56 84 PHE A C 1
ATOM 626 O O . PHE A 1 84 ? -1.266 0.682 -10.982 1.00 78.56 84 PHE A O 1
ATOM 633 N N . ALA A 1 85 ? -2.076 1.581 -9.085 1.00 78.38 85 ALA A N 1
ATOM 634 C CA . ALA A 1 85 ? -2.698 2.750 -9.703 1.00 78.38 85 ALA A CA 1
ATOM 635 C C . ALA A 1 85 ? -1.798 4.001 -9.696 1.00 78.38 85 ALA A C 1
ATOM 637 O O . ALA A 1 85 ? -2.169 5.005 -10.303 1.00 78.38 85 ALA A O 1
ATOM 638 N N . ALA A 1 86 ? -0.675 3.954 -8.977 1.00 67.81 86 ALA A N 1
ATOM 639 C CA . ALA A 1 86 ? 0.294 5.039 -8.824 1.00 67.81 86 ALA A CA 1
ATOM 640 C C . ALA A 1 86 ? 1.524 4.796 -9.703 1.00 67.81 86 ALA A C 1
ATOM 642 O O . ALA A 1 86 ? 2.053 5.795 -10.236 1.00 67.81 86 ALA A O 1
#

Foldseek 3Di:
DVVLCLLQVCQVCCVPPVVNVVSNPLNPPHNVVSVVLVVVCVVPVVVVCVVDVVVDDDDDDDDPVVVVVVCCVCVVVCVVCVSSVD

Radius of gyration: 16.83 Å; chains: 1; bounding box: 36×29×39 Å

Organism: Xanthomonas perforans (NCBI:txid442694)

Secondary structure (DSSP, 8-state):
-HHHHHHHHHHHHTTT-GGGGGG-TT----HHHHHHHHHHHHHHHHHHHHHHHHH--------HHHHHHHHIIIIIIHHHHHHHH-

InterPro domains:
  IPR006391 P-type ATPase, B chain, subfamily IA [PTHR43743] (1-85)

Sequence (86 aa):
DVSKYFAILPALFAAAIPSMAALNVMQLSNPRHAVLAALIFNALIIPALIPLALRGVRFRPSSATALLRRNMLMYGVGGVLLPFAA

pLDDT: mean 80.55, 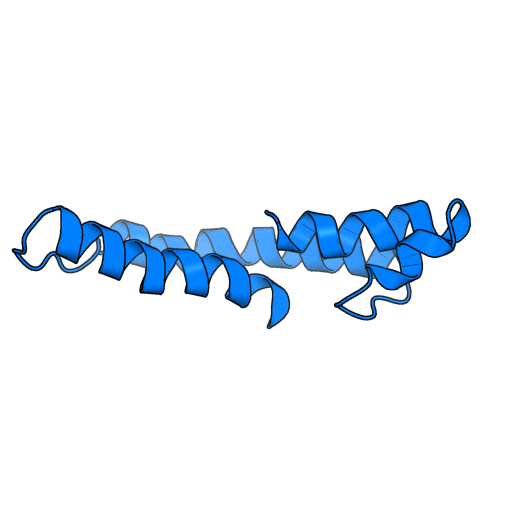std 8.73, range [63.56, 94.06]